Protein AF-A0A645H544-F1 (afdb_monomer_lite)

Structure (mmCIF, N/CA/C/O backbone):
data_AF-A0A645H544-F1
#
_entry.id   AF-A0A645H544-F1
#
loop_
_atom_site.group_PDB
_atom_site.id
_atom_site.type_symbol
_atom_site.label_atom_id
_atom_site.label_alt_id
_atom_site.label_comp_id
_atom_site.label_asym_id
_atom_site.label_entity_id
_atom_site.label_seq_id
_atom_site.pdbx_PDB_ins_code
_atom_site.Cartn_x
_atom_site.Cartn_y
_atom_site.Cartn_z
_atom_site.occupancy
_atom_site.B_iso_or_equiv
_atom_site.auth_seq_id
_atom_site.auth_comp_id
_atom_site.auth_asym_id
_atom_site.auth_atom_id
_atom_site.pdbx_PDB_model_num
ATOM 1 N N . MET A 1 1 ? -13.306 0.617 -2.099 1.00 62.50 1 MET A N 1
ATOM 2 C CA . MET A 1 1 ? -11.919 0.530 -2.614 1.00 62.50 1 MET A CA 1
ATOM 3 C C . MET A 1 1 ? -11.569 -0.925 -2.890 1.00 62.50 1 MET A C 1
ATOM 5 O O . MET A 1 1 ? -11.735 -1.744 -1.989 1.00 62.50 1 MET A O 1
ATOM 9 N N . ASP A 1 2 ? -11.025 -1.247 -4.065 1.00 79.62 2 ASP A N 1
ATOM 10 C CA . ASP A 1 2 ? -10.527 -2.596 -4.395 1.00 79.62 2 ASP A CA 1
ATOM 11 C C . ASP A 1 2 ? -9.197 -2.918 -3.699 1.00 79.62 2 ASP A C 1
ATOM 13 O O . ASP A 1 2 ? -8.152 -3.135 -4.313 1.00 79.62 2 ASP A O 1
ATOM 17 N N . ARG A 1 3 ? -9.226 -2.960 -2.364 1.00 82.19 3 ARG A N 1
ATOM 18 C CA . ARG A 1 3 ? -8.041 -3.146 -1.517 1.00 82.19 3 ARG A CA 1
ATOM 19 C C . ARG A 1 3 ? -7.252 -4.405 -1.869 1.00 82.19 3 ARG A C 1
ATOM 21 O O . ARG A 1 3 ? -6.026 -4.379 -1.831 1.00 82.19 3 ARG A O 1
ATOM 28 N N . ARG A 1 4 ? -7.930 -5.516 -2.182 1.00 85.88 4 ARG A N 1
ATOM 29 C CA . ARG A 1 4 ? -7.256 -6.788 -2.510 1.00 85.88 4 ARG A CA 1
ATOM 30 C C . ARG A 1 4 ? -6.372 -6.641 -3.744 1.00 85.88 4 ARG A C 1
ATOM 32 O O . ARG A 1 4 ? -5.234 -7.101 -3.722 1.00 85.88 4 ARG A O 1
ATOM 39 N N . MET A 1 5 ? -6.878 -5.955 -4.767 1.00 90.06 5 MET A N 1
ATOM 40 C CA . MET A 1 5 ? -6.138 -5.682 -5.994 1.00 90.06 5 MET A CA 1
ATOM 41 C C . MET A 1 5 ? -4.933 -4.784 -5.711 1.00 90.06 5 MET A C 1
ATOM 43 O O . MET A 1 5 ? -3.811 -5.147 -6.056 1.00 90.06 5 MET A O 1
ATOM 47 N N . TYR A 1 6 ? -5.133 -3.665 -5.008 1.00 89.31 6 TYR A N 1
ATOM 48 C CA . TYR A 1 6 ? -4.039 -2.745 -4.681 1.00 89.31 6 TYR A CA 1
ATOM 49 C C . TYR A 1 6 ? -2.961 -3.390 -3.814 1.00 89.31 6 TYR A C 1
ATOM 51 O O . TYR A 1 6 ? -1.771 -3.199 -4.044 1.00 89.31 6 TYR A O 1
ATOM 59 N N . ARG A 1 7 ? -3.363 -4.226 -2.856 1.00 87.94 7 ARG A N 1
ATOM 60 C CA . ARG A 1 7 ? -2.434 -4.973 -2.009 1.00 87.94 7 ARG A CA 1
ATOM 61 C C . ARG A 1 7 ? -1.627 -5.989 -2.814 1.00 87.94 7 ARG A C 1
ATOM 63 O O . ARG A 1 7 ? -0.422 -6.092 -2.606 1.00 87.94 7 ARG A O 1
ATOM 70 N N . TYR A 1 8 ? -2.268 -6.717 -3.729 1.00 90.56 8 TYR A N 1
ATOM 71 C CA . TYR A 1 8 ? -1.566 -7.613 -4.650 1.00 90.56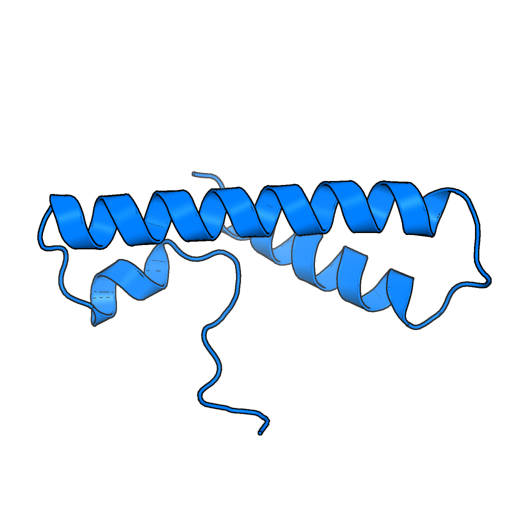 8 TYR A CA 1
ATOM 72 C C . TYR A 1 8 ? -0.541 -6.843 -5.495 1.00 90.56 8 TYR A C 1
ATOM 74 O O . TYR A 1 8 ? 0.621 -7.246 -5.560 1.00 90.56 8 TYR A O 1
ATOM 82 N N . LEU A 1 9 ? -0.941 -5.702 -6.069 1.00 90.38 9 LEU A N 1
ATOM 83 C CA . LEU A 1 9 ? -0.062 -4.868 -6.889 1.00 90.38 9 LEU A CA 1
ATOM 84 C C . LEU A 1 9 ? 1.129 -4.325 -6.088 1.00 90.38 9 LEU A C 1
ATOM 86 O O . LEU A 1 9 ? 2.264 -4.420 -6.545 1.00 90.38 9 LEU A O 1
ATOM 90 N N . TYR A 1 10 ? 0.886 -3.833 -4.870 1.00 90.69 10 TYR A N 1
ATOM 91 C CA . TYR A 1 10 ? 1.918 -3.327 -3.965 1.00 90.69 10 TYR A CA 1
ATOM 92 C C . TYR A 1 10 ? 3.005 -4.374 -3.688 1.00 90.69 10 TYR A C 1
ATOM 94 O O . TYR A 1 10 ? 4.195 -4.097 -3.842 1.00 90.69 10 TYR A O 1
ATOM 102 N N . PHE A 1 11 ? 2.617 -5.599 -3.316 1.00 88.88 11 PHE A N 1
ATOM 103 C CA . PHE A 1 11 ? 3.593 -6.659 -3.047 1.00 88.88 11 PHE A CA 1
ATOM 104 C C . PHE A 1 11 ? 4.320 -7.121 -4.311 1.00 88.88 11 PHE A C 1
ATOM 106 O O . PHE A 1 11 ? 5.519 -7.397 -4.249 1.00 88.88 11 PHE A O 1
ATOM 113 N N . LYS A 1 12 ? 3.633 -7.155 -5.458 1.00 88.81 12 LYS A N 1
ATOM 114 C CA . LYS A 1 12 ? 4.249 -7.495 -6.743 1.00 88.81 12 LYS A CA 1
ATOM 115 C C . LYS A 1 12 ? 5.304 -6.464 -7.150 1.00 88.81 12 LYS A C 1
ATOM 117 O O . LYS A 1 12 ? 6.427 -6.846 -7.463 1.00 88.81 12 LYS A O 1
ATOM 122 N N . LEU A 1 13 ? 4.995 -5.172 -7.051 1.00 87.94 13 LEU A N 1
ATOM 123 C CA . LEU A 1 13 ? 5.943 -4.089 -7.334 1.00 87.94 13 LEU A CA 1
ATOM 124 C C . LEU A 1 13 ? 7.137 -4.109 -6.378 1.00 87.94 13 LEU A C 1
ATOM 126 O O . LEU A 1 13 ? 8.277 -4.029 -6.822 1.00 87.94 13 LEU A O 1
ATOM 130 N N . LYS A 1 14 ? 6.898 -4.336 -5.082 1.00 85.62 14 LYS A N 1
ATOM 131 C CA . LYS A 1 14 ? 7.974 -4.476 -4.091 1.00 85.62 14 LYS A CA 1
ATOM 132 C C . LYS A 1 14 ? 8.905 -5.663 -4.377 1.00 85.62 14 LYS A C 1
ATOM 134 O O . LYS A 1 14 ? 10.077 -5.623 -4.017 1.00 85.62 14 LYS A O 1
ATOM 139 N N . SER A 1 15 ? 8.390 -6.731 -4.988 1.00 84.75 15 SER A N 1
ATOM 140 C CA . SER A 1 15 ? 9.205 -7.884 -5.396 1.00 84.75 15 SER A CA 1
ATOM 141 C C . SER A 1 15 ? 10.039 -7.613 -6.652 1.00 84.75 15 SER A C 1
ATOM 143 O O . SER A 1 15 ? 11.139 -8.145 -6.769 1.00 84.75 15 SER A O 1
ATOM 145 N N . LEU A 1 16 ? 9.539 -6.762 -7.555 1.00 79.81 16 LEU A N 1
ATOM 146 C CA . LEU A 1 16 ? 10.244 -6.355 -8.771 1.00 79.81 16 LEU A CA 1
ATOM 147 C C . LEU A 1 16 ? 11.416 -5.427 -8.447 1.00 79.81 16 LEU A C 1
ATOM 149 O O . LEU A 1 16 ? 12.514 -5.660 -8.936 1.00 79.81 16 LEU A O 1
ATOM 153 N N . ASP A 1 17 ? 11.205 -4.457 -7.554 1.00 69.56 17 ASP A N 1
ATOM 154 C CA . ASP A 1 17 ? 12.224 -3.471 -7.172 1.00 69.56 17 ASP A CA 1
ATOM 155 C C . ASP A 1 17 ? 13.498 -4.115 -6.588 1.00 69.56 17 ASP A C 1
ATOM 157 O O . ASP A 1 17 ? 14.608 -3.646 -6.818 1.00 69.56 17 ASP A O 1
ATOM 161 N N . LYS A 1 18 ? 13.366 -5.268 -5.914 1.00 68.88 18 LYS A N 1
ATOM 162 C CA . LYS A 1 18 ? 14.506 -6.017 -5.356 1.00 68.88 18 LYS A CA 1
ATOM 163 C C . LYS A 1 18 ? 1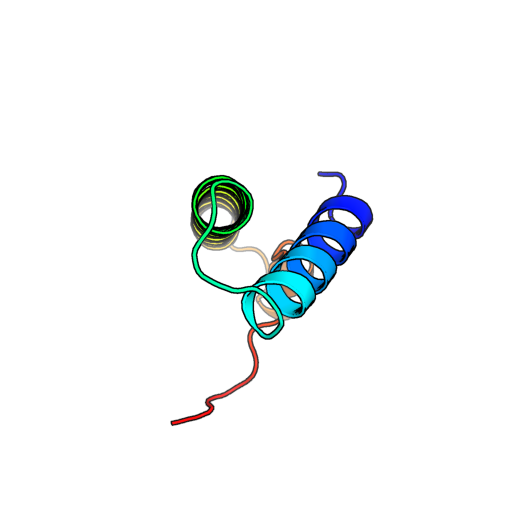5.376 -6.740 -6.393 1.00 68.88 18 LYS A C 1
ATOM 165 O O . LYS A 1 18 ? 16.491 -7.120 -6.054 1.00 68.88 18 LYS A O 1
ATOM 170 N N . ASN A 1 19 ? 14.875 -6.964 -7.610 1.00 65.38 19 ASN A N 1
ATOM 171 C CA . ASN A 1 19 ? 15.459 -7.906 -8.575 1.00 65.38 19 ASN A CA 1
ATOM 172 C C . ASN A 1 19 ? 15.830 -7.272 -9.930 1.00 65.38 19 ASN A C 1
ATOM 174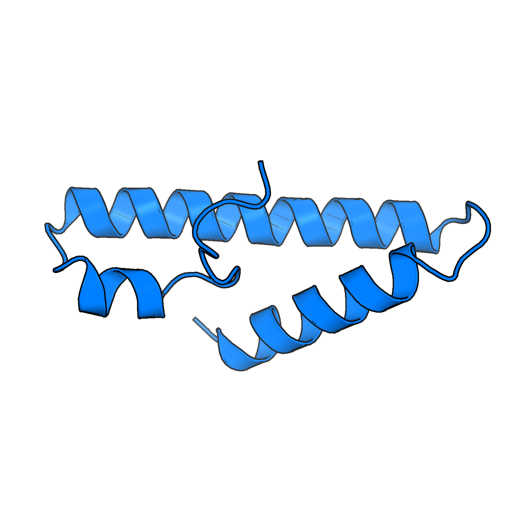 O O . ASN A 1 19 ? 16.154 -7.994 -10.872 1.00 65.38 19 ASN A O 1
ATOM 178 N N . THR A 1 20 ? 15.778 -5.945 -10.064 1.00 66.94 20 THR A N 1
ATOM 179 C CA . THR A 1 20 ? 15.996 -5.247 -11.347 1.00 66.94 20 THR A CA 1
ATOM 180 C C . THR A 1 20 ? 17.209 -4.324 -11.329 1.00 66.94 20 THR A C 1
ATOM 182 O O . THR A 1 20 ? 17.403 -3.565 -10.385 1.00 66.94 20 THR A O 1
ATOM 185 N N . SER A 1 21 ? 17.988 -4.335 -12.416 1.00 70.12 21 SER A N 1
ATOM 186 C CA . SER A 1 21 ? 18.944 -3.273 -12.747 1.00 70.12 21 SER A CA 1
ATOM 187 C C . SER A 1 21 ? 18.182 -1.983 -13.065 1.00 70.12 21 SER A C 1
ATOM 189 O O . SER A 1 21 ? 17.248 -2.052 -13.864 1.00 70.12 21 SER A O 1
ATOM 191 N N . MET A 1 22 ? 18.591 -0.846 -12.487 1.00 74.19 22 MET A N 1
ATOM 192 C CA . MET A 1 22 ? 17.979 0.485 -12.663 1.00 74.19 22 MET A CA 1
ATOM 193 C C . MET A 1 22 ? 17.517 0.737 -14.109 1.00 74.19 22 MET A C 1
ATOM 195 O O . MET A 1 22 ? 18.315 1.056 -14.989 1.00 74.19 22 MET A O 1
ATOM 199 N N . ASN A 1 23 ? 16.219 0.576 -14.358 1.00 84.00 23 ASN A N 1
ATOM 200 C CA . ASN A 1 23 ? 15.608 0.799 -15.661 1.00 84.00 23 ASN A CA 1
ATOM 201 C C . ASN A 1 23 ? 14.264 1.530 -15.503 1.00 84.00 23 ASN A C 1
ATOM 203 O O . ASN A 1 23 ? 13.846 1.884 -14.399 1.00 84.00 23 ASN A O 1
ATOM 207 N N . ILE A 1 24 ? 13.574 1.775 -16.618 1.00 87.25 24 ILE A N 1
ATOM 208 C CA . ILE A 1 24 ? 12.309 2.524 -16.628 1.00 87.25 24 ILE A CA 1
ATOM 209 C C . ILE A 1 24 ? 11.224 1.896 -15.731 1.00 87.25 24 ILE A C 1
ATOM 211 O O . ILE A 1 24 ? 10.381 2.609 -15.188 1.00 87.25 24 ILE A O 1
ATOM 215 N N . ILE A 1 25 ? 11.268 0.576 -15.512 1.00 85.81 25 ILE A N 1
ATOM 216 C CA . ILE A 1 25 ? 10.315 -0.143 -14.659 1.00 85.81 25 ILE A CA 1
ATOM 217 C C . ILE A 1 25 ? 10.471 0.299 -13.202 1.00 85.81 25 ILE A C 1
ATOM 219 O O . ILE A 1 25 ? 9.460 0.432 -12.517 1.00 85.81 25 ILE A O 1
ATOM 223 N N . ASN A 1 26 ? 11.687 0.603 -12.736 1.00 84.94 26 ASN A N 1
ATOM 224 C CA . ASN A 1 26 ? 11.909 1.123 -11.383 1.00 84.94 26 ASN A CA 1
ATOM 225 C C . ASN A 1 26 ? 11.234 2.486 -11.181 1.00 84.94 26 ASN A C 1
ATOM 227 O O . ASN A 1 26 ? 10.593 2.702 -10.155 1.00 84.94 26 ASN A O 1
ATOM 231 N N . ALA A 1 27 ? 11.311 3.384 -12.169 1.00 87.81 27 ALA A N 1
ATOM 232 C CA . ALA A 1 27 ? 10.652 4.690 -12.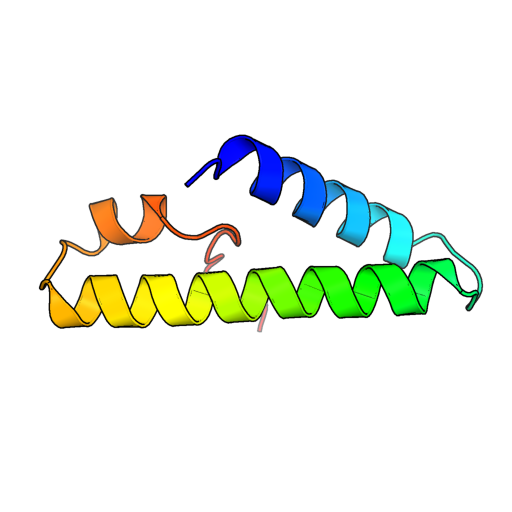095 1.00 87.81 27 ALA A CA 1
ATOM 233 C C . ALA A 1 27 ? 9.120 4.551 -12.052 1.00 87.81 27 ALA A C 1
ATOM 235 O O . ALA A 1 27 ? 8.458 5.171 -11.220 1.00 87.81 27 ALA A O 1
ATOM 236 N N . VAL A 1 28 ? 8.555 3.682 -12.896 1.00 89.75 28 VAL A N 1
ATOM 237 C CA . VAL A 1 28 ? 7.112 3.387 -12.888 1.00 89.75 28 VAL A CA 1
ATOM 238 C C . VAL A 1 28 ? 6.690 2.747 -11.563 1.00 89.75 28 VAL A C 1
ATOM 240 O O . VAL A 1 28 ? 5.682 3.143 -10.977 1.00 89.75 28 VAL A O 1
ATOM 243 N N . ALA A 1 29 ? 7.468 1.788 -11.057 1.00 89.19 29 ALA A N 1
ATOM 244 C CA . ALA A 1 29 ? 7.203 1.140 -9.780 1.00 89.19 29 ALA A CA 1
ATOM 245 C C . ALA A 1 29 ? 7.225 2.143 -8.624 1.00 89.19 29 ALA A C 1
ATOM 247 O O . ALA A 1 29 ? 6.336 2.106 -7.777 1.00 89.19 29 ALA A O 1
ATOM 248 N N . TYR A 1 30 ? 8.181 3.071 -8.619 1.00 88.75 30 TYR A N 1
ATOM 249 C CA . TYR A 1 30 ? 8.271 4.132 -7.621 1.00 88.75 30 TYR A CA 1
ATOM 250 C C . TYR A 1 30 ? 7.029 5.036 -7.615 1.00 88.75 30 TYR A C 1
ATOM 252 O O . TYR A 1 30 ? 6.441 5.255 -6.556 1.00 88.75 30 TYR A O 1
ATOM 260 N N . ILE A 1 31 ? 6.574 5.493 -8.787 1.00 92.44 31 ILE A N 1
ATOM 261 C CA . ILE A 1 31 ? 5.363 6.323 -8.914 1.00 92.44 31 ILE A CA 1
ATOM 262 C C . ILE A 1 31 ? 4.130 5.579 -8.376 1.00 92.44 31 ILE A C 1
ATOM 264 O O . ILE A 1 31 ? 3.350 6.140 -7.608 1.00 92.44 31 ILE A O 1
ATOM 268 N N . LEU A 1 32 ? 3.972 4.298 -8.720 1.00 92.38 32 LEU A N 1
ATOM 269 C CA . LEU A 1 32 ? 2.853 3.480 -8.239 1.00 92.38 32 LEU A CA 1
ATOM 270 C C . LEU A 1 32 ? 2.923 3.223 -6.724 1.00 92.38 32 LEU A C 1
ATOM 272 O O . LEU A 1 32 ? 1.898 3.223 -6.042 1.00 92.38 32 LEU A O 1
ATOM 276 N N . LEU A 1 33 ? 4.123 3.018 -6.173 1.00 91.81 33 LEU A N 1
ATOM 277 C CA . LEU A 1 33 ? 4.320 2.863 -4.730 1.00 91.81 33 LEU A CA 1
ATOM 278 C C . LEU A 1 33 ? 3.966 4.149 -3.968 1.00 91.81 33 LEU A C 1
ATOM 280 O O . LEU A 1 33 ? 3.328 4.056 -2.916 1.00 91.81 33 LEU A O 1
ATOM 284 N N . LEU A 1 34 ? 4.318 5.319 -4.512 1.00 93.12 34 LEU A N 1
ATOM 285 C CA . LEU A 1 34 ? 3.903 6.621 -3.981 1.00 93.12 34 LEU A CA 1
ATOM 286 C C . LEU A 1 34 ? 2.379 6.778 -3.995 1.00 93.12 34 LEU A C 1
ATOM 288 O O . LEU A 1 34 ? 1.802 7.223 -3.005 1.00 93.12 34 LEU A O 1
ATOM 292 N N . GLU A 1 35 ? 1.703 6.366 -5.069 1.00 93.75 35 GLU A N 1
ATOM 293 C CA . GLU A 1 35 ? 0.239 6.436 -5.147 1.00 93.75 35 GLU A CA 1
ATOM 294 C C . GLU A 1 35 ? -0.436 5.608 -4.038 1.00 93.75 35 GLU A C 1
ATOM 296 O O . GLU A 1 35 ? -1.403 6.052 -3.410 1.00 93.75 35 GLU A O 1
ATOM 301 N N . PHE A 1 36 ? 0.093 4.417 -3.740 1.00 92.50 36 PHE A N 1
ATOM 302 C CA . PHE A 1 36 ? -0.409 3.603 -2.629 1.00 92.50 36 PHE A CA 1
ATOM 303 C C . PHE A 1 36 ? -0.180 4.244 -1.267 1.00 92.50 36 PHE A C 1
ATOM 305 O O . PHE A 1 36 ? -1.015 4.095 -0.378 1.00 92.50 36 PHE A O 1
ATOM 312 N N . GLU A 1 37 ? 0.915 4.976 -1.104 1.00 91.88 37 GLU A N 1
ATOM 313 C CA . GLU A 1 37 ? 1.197 5.709 0.124 1.00 91.88 37 GLU A CA 1
ATOM 314 C C . GLU A 1 37 ? 0.231 6.873 0.332 1.00 91.88 37 GLU A C 1
ATOM 316 O O . GLU A 1 37 ? -0.344 7.005 1.410 1.00 91.88 37 GLU A O 1
ATOM 321 N N . VAL A 1 38 ? -0.040 7.647 -0.720 1.00 94.25 38 VAL A N 1
ATOM 322 C CA . VAL A 1 38 ? -1.044 8.719 -0.690 1.00 94.25 38 VAL A CA 1
ATOM 323 C C . VAL A 1 38 ? -2.428 8.163 -0.339 1.00 94.25 38 VAL A C 1
ATOM 325 O O . VAL A 1 38 ? -3.128 8.731 0.498 1.00 94.25 38 VAL A O 1
ATOM 328 N N . ARG A 1 39 ? -2.818 7.019 -0.913 1.00 92.69 39 ARG A N 1
ATOM 329 C CA . ARG A 1 39 ? -4.090 6.348 -0.584 1.00 92.69 39 ARG A CA 1
ATOM 330 C C . ARG A 1 39 ? -4.165 5.897 0.875 1.00 92.69 39 ARG A C 1
ATOM 332 O O . ARG A 1 39 ? -5.226 6.024 1.489 1.00 92.69 39 ARG A O 1
ATOM 339 N N . ASP A 1 40 ? -3.066 5.393 1.433 1.00 92.38 40 ASP A N 1
ATOM 340 C CA . ASP A 1 40 ? -2.997 5.032 2.852 1.00 92.38 40 ASP A CA 1
ATOM 341 C C . ASP A 1 40 ? -3.107 6.272 3.749 1.00 92.38 40 ASP A C 1
ATOM 343 O O . ASP A 1 40 ? -3.862 6.240 4.717 1.00 92.38 40 ASP A O 1
ATOM 347 N N . ILE A 1 41 ? -2.450 7.385 3.401 1.00 94.25 41 ILE A N 1
ATOM 348 C CA . ILE A 1 41 ? -2.570 8.661 4.128 1.00 94.25 41 ILE A CA 1
ATOM 349 C C . ILE A 1 41 ? -4.019 9.159 4.126 1.00 94.25 41 ILE A C 1
ATOM 351 O O . ILE A 1 41 ? -4.551 9.484 5.186 1.00 94.25 41 ILE A O 1
ATOM 355 N N . ILE A 1 42 ? -4.682 9.172 2.964 1.00 93.88 42 ILE A N 1
ATOM 356 C CA . ILE A 1 42 ? -6.097 9.562 2.857 1.00 93.88 42 ILE A CA 1
ATOM 357 C C . ILE A 1 42 ? -6.962 8.661 3.744 1.00 93.88 42 ILE A C 1
ATOM 359 O O . ILE A 1 42 ? -7.761 9.161 4.532 1.00 93.88 42 ILE A O 1
ATOM 363 N N . SER A 1 43 ? -6.744 7.344 3.687 1.00 92.00 43 SER A N 1
ATOM 364 C CA . SER A 1 43 ? -7.485 6.381 4.509 1.00 92.00 43 SER A CA 1
ATOM 365 C C . SER A 1 43 ? -7.282 6.633 6.009 1.00 92.00 43 SER A C 1
ATOM 367 O O . SER A 1 43 ? -8.237 6.563 6.777 1.00 92.00 43 SER A O 1
ATOM 369 N N . ILE A 1 44 ? -6.060 6.960 6.446 1.00 92.62 44 ILE A N 1
ATOM 370 C CA . ILE A 1 44 ? -5.762 7.319 7.844 1.00 92.62 44 ILE A CA 1
ATOM 371 C C . ILE A 1 44 ? -6.511 8.594 8.249 1.00 92.62 44 ILE A C 1
ATOM 373 O O . ILE A 1 44 ? -7.127 8.627 9.314 1.00 92.62 44 ILE A O 1
ATOM 377 N N . ILE A 1 45 ? -6.499 9.623 7.399 1.00 94.56 45 ILE A N 1
ATOM 378 C CA . ILE A 1 45 ? -7.226 10.876 7.643 1.00 94.56 45 ILE A CA 1
ATOM 379 C C . ILE A 1 45 ? -8.729 10.606 7.796 1.00 94.56 45 ILE A C 1
ATOM 381 O O . ILE A 1 45 ? -9.354 11.144 8.708 1.00 94.56 45 ILE A O 1
ATOM 385 N N . GLU A 1 46 ? -9.312 9.762 6.945 1.00 92.12 46 GLU A N 1
ATOM 386 C CA . GLU A 1 46 ? -10.726 9.377 7.025 1.00 92.12 46 GLU A CA 1
ATOM 387 C C . GLU A 1 46 ? -11.040 8.581 8.298 1.00 92.12 46 GLU A C 1
ATOM 389 O O . GLU A 1 46 ? -12.033 8.867 8.965 1.00 92.12 46 GLU A O 1
ATOM 394 N N . ILE A 1 47 ? -10.180 7.634 8.685 1.00 93.12 47 ILE A N 1
ATOM 395 C CA . ILE A 1 47 ? -10.319 6.867 9.934 1.00 93.12 47 ILE A CA 1
ATOM 396 C C . ILE A 1 47 ? -10.374 7.807 11.141 1.00 93.12 47 ILE A C 1
ATOM 398 O O . ILE A 1 47 ? -11.252 7.650 11.990 1.00 93.12 47 ILE A O 1
ATOM 402 N N . ILE A 1 48 ? -9.478 8.799 11.197 1.00 93.38 48 ILE A N 1
ATOM 403 C CA . ILE A 1 48 ? -9.448 9.804 12.268 1.00 93.38 48 ILE A CA 1
ATOM 404 C C . ILE A 1 48 ? -10.703 10.683 12.212 1.00 93.38 48 ILE A C 1
ATOM 406 O O . ILE A 1 48 ? -11.372 10.867 13.228 1.00 93.38 48 ILE A O 1
ATOM 410 N N . ARG A 1 49 ? -11.053 11.199 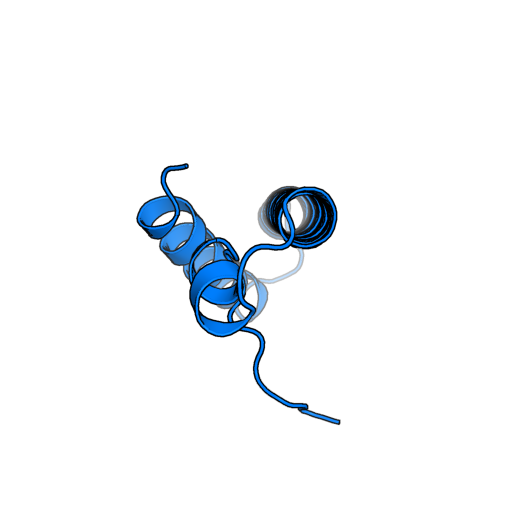11.026 1.00 96.06 49 ARG A N 1
ATOM 411 C CA . ARG A 1 49 ? -12.199 12.098 10.817 1.00 96.06 49 ARG A CA 1
ATOM 412 C C . ARG A 1 49 ? -13.520 11.465 11.244 1.00 96.06 49 ARG A C 1
ATOM 414 O O . ARG A 1 49 ? -14.344 12.139 11.851 1.00 96.06 49 ARG A O 1
ATOM 421 N N . TYR A 1 50 ? -13.719 10.194 10.913 1.00 95.25 50 TYR A N 1
ATOM 422 C CA . TYR A 1 50 ? -14.950 9.464 11.205 1.00 95.25 50 TYR A CA 1
ATOM 423 C C . TYR A 1 50 ? -14.884 8.659 12.508 1.00 95.25 50 TYR A C 1
ATOM 425 O O . TYR A 1 50 ? -15.799 7.887 12.778 1.00 95.25 50 TYR A O 1
ATOM 433 N N . GLN A 1 51 ? -13.820 8.821 13.307 1.00 93.75 51 GLN A N 1
ATOM 434 C CA . GLN A 1 51 ? -13.606 8.096 14.567 1.00 93.75 51 GLN A CA 1
ATOM 435 C C . GLN A 1 51 ? -13.788 6.575 14.421 1.00 93.75 51 GLN A C 1
ATOM 437 O O . GLN A 1 51 ? -14.352 5.900 15.284 1.00 93.75 51 GLN A O 1
ATOM 442 N N . VAL A 1 52 ? -13.318 6.019 13.300 1.00 91.81 52 VAL A N 1
ATOM 443 C CA . VAL A 1 52 ? -13.418 4.582 13.037 1.00 91.81 52 VAL A CA 1
ATOM 444 C C . VAL A 1 52 ? -12.525 3.845 14.042 1.00 91.81 52 VAL A C 1
ATOM 446 O O . VAL A 1 52 ? -11.343 4.183 14.148 1.00 91.81 52 VAL A O 1
ATOM 449 N N . PRO A 1 53 ? -13.032 2.811 14.744 1.00 91.69 53 PRO A N 1
ATOM 450 C CA . PRO A 1 53 ? -12.221 2.022 15.664 1.00 91.69 53 PRO A CA 1
ATOM 451 C C . PRO A 1 53 ? -10.960 1.494 14.981 1.00 91.69 53 PRO A C 1
ATOM 453 O O . PRO A 1 53 ? -11.033 0.976 13.864 1.00 91.69 53 PRO A O 1
ATOM 456 N N . GLU A 1 54 ? -9.811 1.581 15.649 1.00 83.44 54 GLU A N 1
ATOM 457 C CA . GLU A 1 54 ? -8.498 1.285 15.057 1.00 83.44 54 GLU A CA 1
ATOM 458 C C . GLU A 1 54 ? -8.433 -0.116 14.415 1.00 83.44 54 GLU A C 1
ATOM 460 O O . GLU A 1 54 ? -7.889 -0.297 13.320 1.00 83.44 54 GLU A O 1
ATOM 465 N N . ASP A 1 55 ? -9.063 -1.107 15.051 1.00 85.75 55 ASP A N 1
ATOM 466 C CA . ASP A 1 55 ? -9.138 -2.492 14.571 1.00 85.75 55 ASP A CA 1
ATOM 467 C C . ASP A 1 55 ? -9.889 -2.630 13.241 1.00 85.75 55 ASP A C 1
ATOM 469 O O . ASP A 1 55 ? -9.585 -3.501 12.416 1.00 85.75 55 ASP A O 1
ATOM 473 N N . GLN A 1 56 ? -10.868 -1.755 13.009 1.00 84.81 56 GLN A N 1
ATOM 474 C CA . GLN A 1 56 ? -11.580 -1.663 11.741 1.00 84.81 56 GLN A CA 1
ATOM 475 C C . GLN A 1 56 ? -10.830 -0.768 10.752 1.00 84.81 56 GLN A C 1
ATOM 477 O O . GLN A 1 56 ? -10.712 -1.131 9.583 1.00 84.81 56 GLN A O 1
ATOM 482 N N . GLY A 1 57 ? -10.239 0.332 11.223 1.00 84.25 57 GLY A N 1
ATOM 483 C CA . GLY A 1 57 ? -9.445 1.268 10.429 1.00 84.25 57 GLY A CA 1
ATOM 484 C C . GLY A 1 57 ? -8.290 0.589 9.683 1.00 84.25 57 GLY A C 1
ATOM 485 O O . GLY A 1 57 ? -8.118 0.754 8.475 1.00 84.25 57 GLY A O 1
ATOM 486 N N . LYS A 1 58 ? -7.566 -0.313 10.354 1.00 83.50 58 LYS A N 1
ATOM 487 C CA . LYS A 1 58 ? -6.484 -1.123 9.753 1.00 83.50 58 LYS A CA 1
ATOM 488 C C . LYS A 1 58 ? -6.929 -1.967 8.550 1.00 83.50 58 LYS A C 1
ATOM 490 O O . LYS A 1 58 ? -6.096 -2.424 7.756 1.00 83.50 58 LYS A O 1
ATOM 495 N N . LYS A 1 59 ? -8.234 -2.215 8.389 1.00 85.75 59 LYS A N 1
ATOM 496 C CA . LYS A 1 59 ? -8.785 -2.948 7.242 1.00 85.75 59 LYS A CA 1
ATOM 497 C C . LYS A 1 59 ? -8.890 -2.096 5.977 1.00 85.75 59 LYS A C 1
ATOM 499 O O . LYS A 1 59 ? -9.107 -2.680 4.919 1.00 85.75 59 LYS A O 1
ATOM 504 N N . TYR A 1 60 ? -8.690 -0.786 6.053 1.00 84.88 60 TYR A N 1
ATOM 505 C CA . TYR A 1 60 ? -8.720 0.097 4.886 1.00 84.88 60 TYR A CA 1
ATOM 506 C C . TYR A 1 60 ? -7.330 0.318 4.276 1.00 84.88 60 TYR A C 1
ATOM 508 O O . TYR A 1 60 ? -7.225 0.518 3.072 1.00 84.88 60 TYR A O 1
ATOM 516 N N . LEU A 1 61 ? -6.263 0.125 5.059 1.00 88.69 61 LEU A N 1
ATOM 517 C CA . LEU A 1 61 ? -4.882 0.326 4.608 1.00 88.69 61 LEU A CA 1
ATOM 518 C C . LEU A 1 61 ? -4.404 -0.761 3.634 1.00 88.69 61 LEU A C 1
ATOM 520 O O . LEU A 1 61 ? -4.583 -1.968 3.867 1.00 88.69 61 LEU A O 1
ATOM 524 N N . ILE A 1 62 ? -3.764 -0.337 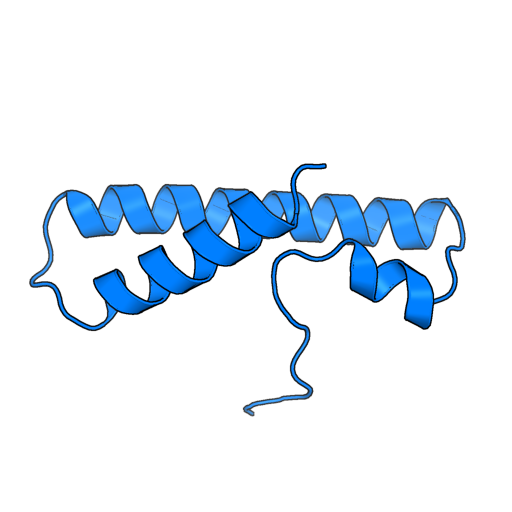2.552 1.00 86.06 62 ILE A N 1
ATOM 525 C CA . ILE A 1 62 ? -3.090 -1.156 1.547 1.00 86.06 62 ILE A CA 1
ATOM 526 C C . ILE A 1 62 ? -1.830 -1.767 2.166 1.00 86.06 62 ILE A C 1
ATOM 528 O O . ILE A 1 62 ? -1.686 -3.000 2.156 1.00 86.06 62 ILE A O 1
ATOM 532 N N . LYS A 1 63 ? -0.958 -0.949 2.775 1.00 81.50 63 LYS A N 1
ATOM 533 C CA . LYS A 1 63 ? 0.200 -1.441 3.531 1.00 81.50 63 LYS A CA 1
ATOM 534 C C . LYS A 1 63 ? -0.267 -2.066 4.847 1.00 81.50 63 LYS A C 1
ATOM 536 O O . LYS A 1 63 ? -1.117 -1.546 5.569 1.00 81.50 63 LYS A O 1
ATOM 541 N N . LYS A 1 64 ? 0.305 -3.224 5.196 1.00 74.19 64 LYS A N 1
ATOM 542 C CA . LYS A 1 64 ? 0.169 -3.746 6.561 1.00 74.19 64 LYS A CA 1
ATOM 543 C C . LYS A 1 64 ? 1.047 -2.859 7.441 1.00 74.19 64 LYS A C 1
ATOM 545 O O . LYS A 1 64 ? 2.251 -2.820 7.210 1.00 74.19 64 LYS A O 1
ATOM 550 N N . LEU A 1 65 ? 0.462 -2.193 8.435 1.00 63.28 65 LEU A N 1
ATOM 551 C CA . LEU A 1 65 ? 1.224 -1.596 9.530 1.00 63.28 65 LEU A CA 1
ATOM 552 C C . LEU A 1 65 ? 1.885 -2.752 10.297 1.00 63.28 65 LEU A C 1
ATOM 554 O O . LEU A 1 65 ? 1.280 -3.344 11.191 1.00 63.28 65 LEU A O 1
ATOM 558 N N . SER A 1 66 ? 3.077 -3.182 9.878 1.00 47.06 66 SER A N 1
ATOM 559 C CA . SER A 1 66 ? 3.913 -4.007 10.744 1.00 47.06 66 SER A CA 1
ATOM 560 C C . SER A 1 66 ? 4.411 -3.091 11.848 1.00 47.06 66 SER A C 1
ATOM 562 O O . SER A 1 66 ? 5.009 -2.059 11.549 1.00 47.06 66 SER A O 1
ATOM 564 N N . LYS A 1 67 ? 4.167 -3.456 13.111 1.00 43.03 67 LYS A N 1
ATOM 565 C CA . LYS A 1 67 ? 4.932 -2.880 14.220 1.00 43.03 67 LYS A CA 1
ATOM 566 C C . LYS A 1 67 ? 6.418 -3.008 13.860 1.00 43.03 67 LYS A C 1
ATOM 568 O O . LYS A 1 67 ? 6.822 -4.106 13.491 1.00 43.03 67 LYS A O 1
ATOM 573 N N . GLY A 1 68 ? 7.117 -1.872 13.875 1.00 38.00 68 GLY A N 1
ATOM 574 C CA . GLY A 1 68 ? 8.548 -1.642 13.648 1.00 38.00 68 GLY A CA 1
ATOM 575 C C . GLY A 1 68 ? 9.392 -2.797 13.105 1.00 38.00 68 GLY A C 1
ATOM 576 O O . GLY A 1 68 ? 9.595 -3.809 13.769 1.00 38.00 68 GLY A O 1
ATOM 577 N N . ALA A 1 69 ? 9.991 -2.583 11.937 1.00 37.19 69 ALA A N 1
ATOM 578 C CA . ALA A 1 69 ? 11.400 -2.914 11.806 1.00 37.19 69 ALA A CA 1
ATOM 579 C C . ALA A 1 69 ? 12.138 -1.576 11.912 1.00 37.19 69 ALA A C 1
ATOM 581 O O . ALA A 1 69 ? 11.965 -0.731 11.030 1.00 37.19 69 ALA A O 1
ATOM 582 N N . ILE A 1 70 ? 12.922 -1.460 12.989 1.00 31.95 70 ILE A N 1
ATOM 583 C CA . ILE A 1 70 ? 13.552 -0.268 13.584 1.00 31.95 70 ILE A CA 1
ATOM 584 C C . ILE A 1 70 ? 12.615 0.481 14.536 1.00 31.95 70 ILE A C 1
ATOM 586 O O . ILE A 1 70 ? 11.565 0.991 14.086 1.00 31.95 70 ILE A O 1
#

Foldseek 3Di:
DPLVVLLVLLVVLVVVCVPDDDDPSNVVSVVSNVVLVVQQVVLVVVCVVVVPPPVVSCVRHSDRPDDDPD

Sequence (70 aa):
MDRRMYRYLYFKLKSLDKNTSMNIINAVAYILLLEFEVRDIISIIEIIRYQVPEDQGKKYLIKKLSKGAI

InterPro domains:
  IPR002843 ATPase, V0 complex, C/D subunit [PF01992] (1-59)
  IPR036079 V-type ATP synthase subunit C/D subunit superfamily [SSF103486] (2-62)

Secondary structure (DSSP, 8-state):
--HHHHHHHHHHHHHHHTT--SSHHHHHHHHHHHHHHHHHHHHHHHHHHTT--HHHHTTT-SS---S---

Organism: NCBI:txid1076179

Radius of gyration: 13.87 Å; chains: 1; bounding box: 34×20×32 Å

pLDDT: mean 82.89, std 14.51, range [31.95, 96.06]